Protein AF-A0A948CDM7-F1 (afdb_monomer_lite)

Structure (mmCIF, N/CA/C/O backbone):
data_AF-A0A948CDM7-F1
#
_entry.id   AF-A0A948CDM7-F1
#
loop_
_atom_site.group_PDB
_atom_site.id
_atom_site.type_symbol
_atom_site.label_atom_id
_atom_site.label_alt_id
_atom_site.label_comp_id
_atom_site.label_asym_id
_atom_site.label_entity_id
_atom_site.label_seq_id
_atom_site.pdbx_PDB_ins_code
_atom_site.Cartn_x
_atom_site.Cartn_y
_atom_site.Cartn_z
_atom_site.occupancy
_atom_site.B_iso_or_equiv
_atom_site.auth_seq_id
_atom_site.auth_comp_id
_atom_site.auth_asym_id
_atom_site.auth_atom_id
_atom_site.pdbx_PDB_model_num
ATOM 1 N N . MET A 1 1 ? 24.708 3.235 2.624 1.00 38.88 1 MET A N 1
ATOM 2 C CA . MET A 1 1 ? 23.692 4.152 3.165 1.00 38.88 1 MET A CA 1
ATOM 3 C C . MET A 1 1 ? 22.493 3.278 3.454 1.00 38.88 1 MET A C 1
ATOM 5 O O . MET A 1 1 ? 21.918 2.767 2.506 1.00 38.88 1 MET A O 1
ATOM 9 N N . SER A 1 2 ? 22.268 2.961 4.729 1.00 51.41 2 SER A N 1
ATOM 10 C CA . SER A 1 2 ? 21.140 2.151 5.187 1.00 51.41 2 SER A CA 1
ATOM 11 C C . SER A 1 2 ? 19.872 2.980 5.042 1.00 51.41 2 SER A C 1
ATOM 13 O O . SER A 1 2 ? 19.784 4.060 5.623 1.00 51.41 2 SER A O 1
ATOM 15 N N . GLU A 1 3 ? 18.946 2.519 4.216 1.00 51.66 3 GLU A N 1
ATOM 16 C CA . GLU A 1 3 ? 17.645 3.148 4.057 1.00 51.66 3 GLU A CA 1
ATOM 17 C C . GLU A 1 3 ? 16.714 2.569 5.128 1.00 51.66 3 GLU A C 1
ATOM 19 O O . GLU A 1 3 ? 16.430 1.375 5.138 1.00 51.66 3 GLU A O 1
ATOM 24 N N . SER A 1 4 ? 16.319 3.434 6.061 1.00 55.59 4 SER A N 1
ATOM 25 C CA . SER A 1 4 ? 15.044 3.380 6.775 1.00 55.59 4 SER A CA 1
ATOM 26 C C . SER A 1 4 ? 14.708 2.082 7.519 1.00 55.59 4 SER A C 1
ATOM 28 O O . SER A 1 4 ? 13.740 1.393 7.211 1.00 55.59 4 SER A O 1
ATOM 30 N N . GLU A 1 5 ? 15.419 1.833 8.620 1.00 53.69 5 GLU A N 1
ATOM 31 C CA . GLU A 1 5 ? 14.807 1.196 9.791 1.00 53.69 5 GLU A CA 1
ATOM 32 C C . GLU A 1 5 ? 13.743 2.169 10.330 1.00 53.69 5 GLU A C 1
ATOM 34 O O . GLU A 1 5 ? 14.002 2.972 11.225 1.00 53.69 5 GLU A O 1
ATOM 39 N N . GLN A 1 6 ? 12.559 2.184 9.707 1.00 59.97 6 GLN A N 1
ATOM 40 C CA . GLN A 1 6 ? 11.399 2.864 10.265 1.00 59.97 6 GLN A CA 1
ATOM 41 C C . GLN A 1 6 ? 11.035 2.141 11.555 1.00 59.97 6 GLN A C 1
ATOM 43 O O . GLN A 1 6 ? 10.454 1.060 11.561 1.00 59.97 6 GLN A O 1
ATOM 48 N N . GLU A 1 7 ? 11.471 2.767 12.637 1.00 48.19 7 GLU A N 1
ATOM 49 C CA . GLU A 1 7 ? 10.988 2.688 14.001 1.00 48.19 7 GLU A CA 1
ATOM 50 C C . GLU A 1 7 ? 9.472 2.405 14.054 1.00 48.19 7 GLU A C 1
ATOM 52 O O . GLU A 1 7 ? 8.645 3.301 14.182 1.00 48.19 7 GLU A O 1
ATOM 57 N N . HIS A 1 8 ? 9.091 1.130 13.971 1.00 53.50 8 HIS A N 1
ATOM 58 C CA . HIS A 1 8 ? 7.740 0.647 14.247 1.00 53.50 8 HIS A CA 1
ATOM 59 C C . HIS A 1 8 ? 7.568 0.544 15.772 1.00 53.50 8 HIS A C 1
ATOM 61 O O . HIS A 1 8 ? 7.300 -0.524 16.320 1.00 53.50 8 HIS A O 1
ATOM 67 N N . THR A 1 9 ? 7.8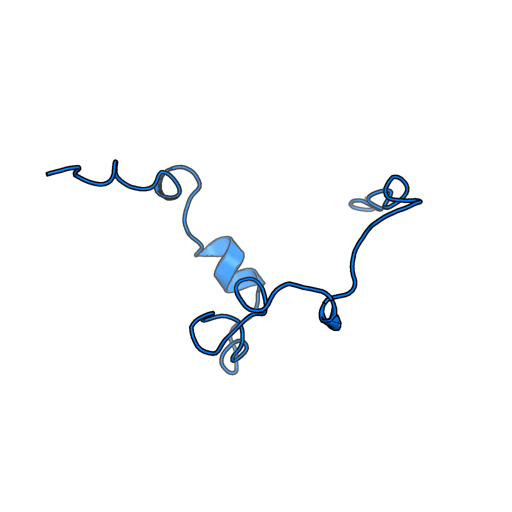20 1.643 16.487 1.00 51.19 9 THR A N 1
ATOM 68 C CA . THR A 1 9 ? 7.852 1.667 17.961 1.00 51.19 9 THR A CA 1
ATOM 69 C C . THR A 1 9 ? 6.768 2.548 18.574 1.00 51.19 9 THR A C 1
ATOM 71 O O . THR A 1 9 ? 6.891 2.942 19.728 1.00 51.19 9 THR A O 1
ATOM 74 N N . GLU A 1 10 ? 5.662 2.790 17.858 1.00 50.94 10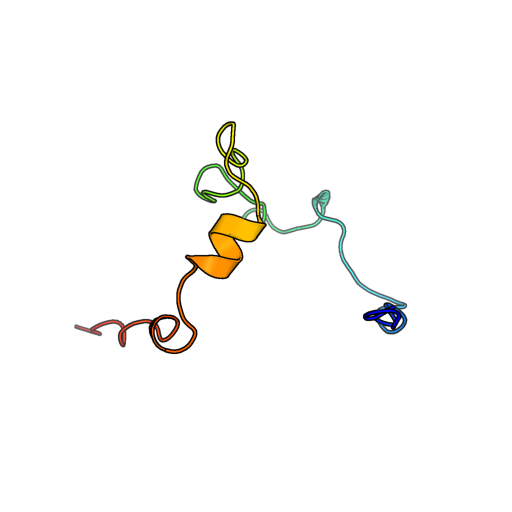 GLU A N 1
ATOM 75 C CA . GLU A 1 10 ? 4.566 3.638 18.358 1.00 50.94 10 GLU A CA 1
ATOM 76 C C . GLU A 1 10 ? 3.144 3.058 18.210 1.00 50.94 10 GLU A C 1
ATOM 78 O O . GLU A 1 10 ? 2.159 3.784 18.259 1.00 50.94 10 GLU A O 1
ATOM 83 N N . HIS A 1 11 ? 3.004 1.727 18.153 1.00 50.81 11 HIS A N 1
ATOM 84 C CA . HIS A 1 11 ? 1.718 1.055 18.413 1.00 50.81 11 HIS A CA 1
ATOM 85 C C . HIS A 1 11 ? 1.839 -0.001 19.517 1.00 50.81 11 HIS A C 1
ATOM 87 O O . HIS A 1 11 ? 1.442 -1.154 19.373 1.00 50.81 11 HIS A O 1
ATOM 93 N N . GLN A 1 12 ? 2.369 0.398 20.673 1.00 55.50 12 GLN A N 1
ATOM 94 C CA . GLN A 1 12 ? 2.232 -0.384 21.901 1.00 55.50 12 GLN A CA 1
ATOM 95 C C . GLN A 1 12 ? 0.786 -0.267 22.435 1.00 55.50 12 GLN A C 1
ATOM 97 O O . GLN A 1 12 ? 0.563 0.394 23.446 1.00 55.50 12 GLN A O 1
ATOM 102 N N . GLY A 1 13 ? -0.223 -0.853 21.765 1.00 60.09 13 GLY A N 1
ATOM 103 C CA . GLY A 1 13 ? -1.528 -1.015 22.429 1.00 60.09 13 GLY A CA 1
ATOM 104 C C . GLY A 1 13 ? -2.806 -1.356 21.656 1.00 60.09 13 GLY A C 1
ATOM 105 O O . GLY A 1 13 ? -3.723 -1.838 22.310 1.00 60.09 13 GLY A O 1
ATOM 106 N N . SER A 1 14 ? -2.957 -1.140 20.347 1.00 63.69 14 SER A N 1
ATOM 107 C CA . SER A 1 14 ? -4.187 -1.563 19.628 1.00 63.69 14 SER A CA 1
ATOM 108 C C . SER A 1 14 ? -4.016 -1.476 18.113 1.00 63.69 14 SER A C 1
ATOM 110 O O . SER A 1 14 ? -4.569 -0.594 17.465 1.00 63.69 14 SER A O 1
ATOM 112 N N . GLY A 1 15 ? -3.215 -2.373 17.547 1.00 73.94 15 GLY A N 1
ATOM 113 C CA . GLY A 1 15 ? -3.512 -2.879 16.207 1.00 73.94 15 GLY A CA 1
ATOM 114 C C . GLY A 1 15 ? -4.457 -4.065 16.376 1.00 73.94 15 GLY A C 1
ATOM 115 O O . GLY A 1 15 ? -4.301 -4.812 17.343 1.00 73.94 15 GLY A O 1
ATOM 116 N N . ILE A 1 16 ? -5.455 -4.195 15.507 1.00 84.50 16 ILE A N 1
ATOM 117 C CA . ILE A 1 16 ? -6.255 -5.420 15.410 1.00 84.50 16 ILE A CA 1
ATOM 118 C C . ILE A 1 16 ? -5.604 -6.334 14.375 1.00 84.50 16 ILE A C 1
ATOM 120 O O . ILE A 1 16 ? -5.040 -5.835 13.401 1.00 84.50 16 ILE A O 1
ATOM 124 N N . ASP A 1 17 ? -5.644 -7.643 14.606 1.00 86.06 17 ASP A N 1
ATOM 125 C CA . ASP A 1 17 ? -5.177 -8.613 13.614 1.00 86.06 17 ASP A CA 1
ATOM 126 C C . ASP A 1 17 ? -6.095 -8.593 12.377 1.00 86.06 17 ASP A C 1
ATOM 128 O O . ASP A 1 17 ? -7.260 -8.200 12.474 1.00 86.06 17 ASP A O 1
ATOM 132 N N . ASP A 1 18 ? -5.605 -9.055 11.223 1.00 82.00 18 ASP A N 1
ATOM 133 C CA . ASP A 1 18 ? -6.403 -9.105 9.986 1.00 82.00 18 ASP A CA 1
ATOM 134 C C . ASP A 1 18 ? -7.696 -9.927 10.165 1.00 82.00 18 ASP A C 1
ATOM 136 O O . ASP A 1 18 ? -8.752 -9.559 9.656 1.00 82.00 18 ASP A O 1
ATOM 140 N N . ASP A 1 19 ? -7.647 -10.982 10.985 1.00 85.00 19 ASP A N 1
ATOM 141 C CA . ASP A 1 19 ? -8.802 -11.819 11.349 1.00 85.00 19 ASP A CA 1
ATOM 142 C C . ASP A 1 19 ? -9.844 -11.092 12.224 1.00 85.00 19 ASP A C 1
ATOM 144 O O . ASP A 1 19 ? -10.935 -11.607 12.478 1.00 85.00 19 ASP A O 1
ATOM 148 N N . GLN A 1 20 ? -9.492 -9.919 12.751 1.00 90.69 20 GLN A N 1
ATOM 149 C CA . GLN A 1 20 ? -10.349 -9.069 13.575 1.00 90.69 20 GLN A CA 1
ATOM 150 C C . GLN A 1 20 ? -10.868 -7.845 12.810 1.00 90.69 20 GLN A C 1
ATOM 152 O O . GLN A 1 20 ? -11.609 -7.044 13.393 1.00 90.69 20 GLN A O 1
ATOM 157 N N . LEU A 1 21 ? -10.487 -7.682 11.538 1.00 86.50 21 LEU A N 1
ATOM 158 C CA . LEU A 1 21 ? -11.050 -6.653 10.672 1.00 86.50 21 LEU A CA 1
ATOM 159 C C . LEU A 1 21 ? -12.555 -6.893 10.480 1.00 86.50 21 LEU A C 1
ATOM 161 O O . LEU A 1 21 ? -13.003 -8.039 10.408 1.00 86.50 21 LEU A O 1
ATOM 165 N N . PRO A 1 22 ? -13.363 -5.824 10.408 1.00 88.50 22 PRO A N 1
ATOM 166 C CA . PRO A 1 22 ? -14.765 -5.957 10.046 1.00 88.50 22 PRO A CA 1
ATOM 167 C C . PRO A 1 22 ? -14.902 -6.443 8.594 1.00 88.50 22 PRO A C 1
ATOM 169 O O . PRO A 1 22 ? -14.032 -6.189 7.761 1.00 88.50 22 PRO A O 1
ATOM 172 N N . ASP A 1 23 ? -16.006 -7.135 8.296 1.00 84.38 23 ASP A N 1
ATOM 173 C CA . ASP A 1 23 ? -16.222 -7.832 7.017 1.00 84.38 23 ASP A CA 1
ATOM 174 C C . ASP A 1 23 ? -16.117 -6.918 5.779 1.00 84.38 23 ASP A C 1
ATOM 176 O O . ASP A 1 23 ? -15.824 -7.388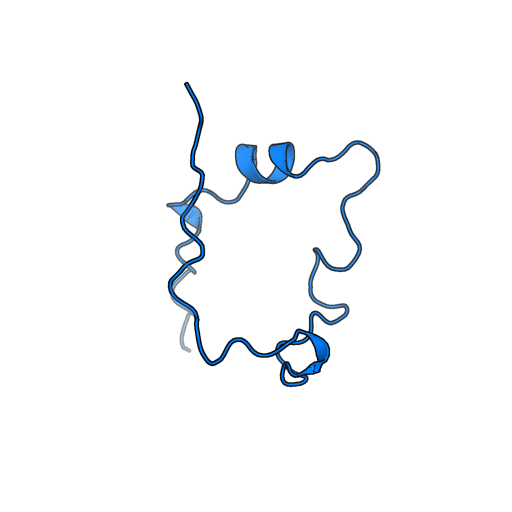 4.684 1.00 84.38 23 ASP A O 1
ATOM 180 N N . ASP A 1 24 ? -16.361 -5.616 5.939 1.00 84.06 24 ASP A N 1
ATOM 181 C CA . ASP A 1 24 ? -16.261 -4.601 4.887 1.00 84.06 24 ASP A CA 1
ATOM 182 C C . ASP A 1 24 ? -14.821 -4.162 4.583 1.00 84.06 24 ASP A C 1
ATOM 184 O O . ASP A 1 24 ? -14.561 -3.614 3.512 1.00 84.06 24 ASP A O 1
ATOM 188 N N . LEU A 1 25 ? -13.890 -4.392 5.512 1.00 81.81 25 LEU A N 1
ATOM 189 C CA . LEU A 1 25 ? -12.468 -4.071 5.372 1.00 81.81 25 LEU A CA 1
ATOM 190 C C . LEU A 1 25 ? -11.596 -5.306 5.143 1.00 81.81 25 LEU A C 1
ATOM 192 O O . LEU A 1 25 ? -10.425 -5.164 4.784 1.00 81.81 25 LEU A O 1
ATOM 196 N N . VAL A 1 26 ? -12.146 -6.509 5.315 1.00 86.00 26 VAL A N 1
ATOM 197 C CA . VAL A 1 26 ? -11.495 -7.730 4.840 1.00 86.00 26 VAL A CA 1
ATOM 198 C C . VAL A 1 26 ? -11.392 -7.641 3.321 1.00 86.00 26 VAL A C 1
ATOM 200 O O . VAL A 1 26 ? -12.375 -7.374 2.631 1.00 86.00 26 VAL A O 1
ATOM 203 N N . ALA A 1 27 ? -10.188 -7.851 2.788 1.00 79.75 27 ALA A N 1
ATOM 204 C CA . ALA A 1 27 ? -9.959 -7.862 1.351 1.00 79.75 27 ALA A CA 1
ATOM 205 C C . ALA A 1 27 ? -10.791 -8.981 0.697 1.00 79.75 27 ALA A C 1
ATOM 207 O O . ALA A 1 27 ? -10.406 -10.148 0.709 1.00 79.75 27 ALA A O 1
ATOM 208 N N . GLY A 1 28 ? -11.957 -8.615 0.165 1.00 76.50 28 GLY A N 1
ATOM 209 C CA . GLY A 1 28 ? -12.815 -9.507 -0.605 1.00 76.50 28 GLY A CA 1
ATOM 210 C C . GLY A 1 28 ? -12.324 -9.687 -2.042 1.00 76.50 28 GLY A C 1
ATOM 211 O O . GLY A 1 28 ? -11.334 -9.084 -2.459 1.00 76.50 28 GLY A O 1
ATOM 212 N N . ASP A 1 29 ? -13.067 -10.471 -2.827 1.00 77.25 29 ASP A N 1
ATOM 213 C CA . ASP A 1 29 ? -12.785 -10.718 -4.252 1.00 77.25 29 ASP A CA 1
ATOM 214 C C . ASP A 1 29 ? -12.778 -9.438 -5.117 1.00 77.25 29 ASP A C 1
ATOM 216 O O . ASP A 1 29 ? -12.221 -9.433 -6.213 1.00 77.25 29 ASP A O 1
ATOM 220 N N . ASP A 1 30 ? -13.360 -8.342 -4.619 1.00 81.00 30 ASP A N 1
ATOM 221 C CA . ASP A 1 30 ? -13.361 -7.031 -5.277 1.00 81.00 30 ASP A CA 1
ATOM 222 C C . ASP A 1 30 ? -12.051 -6.245 -5.081 1.00 81.00 30 ASP A C 1
ATOM 224 O O . ASP A 1 30 ? -11.843 -5.223 -5.740 1.00 81.00 30 ASP A O 1
ATOM 228 N N . ASN A 1 31 ? -11.147 -6.692 -4.198 1.00 84.12 31 ASN A N 1
ATOM 229 C CA . ASN A 1 31 ? -9.814 -6.105 -4.091 1.00 84.12 31 ASN A CA 1
ATOM 230 C C . ASN A 1 31 ? -8.913 -6.694 -5.195 1.00 84.12 31 ASN A C 1
ATOM 232 O O . ASN A 1 31 ? -8.513 -7.858 -5.103 1.00 84.12 31 ASN A O 1
ATOM 236 N N . PRO A 1 32 ? -8.520 -5.910 -6.217 1.00 81.25 32 PRO A N 1
ATOM 237 C CA . PRO A 1 32 ? -7.767 -6.422 -7.362 1.00 81.25 32 PRO A CA 1
ATOM 238 C C . PRO A 1 32 ? -6.392 -6.988 -6.985 1.00 81.25 32 PRO A C 1
ATOM 240 O O . PRO A 1 32 ? -5.843 -7.790 -7.738 1.00 81.25 32 PRO A O 1
ATOM 243 N N . LEU A 1 33 ? -5.845 -6.601 -5.828 1.00 82.06 33 LEU A N 1
ATOM 244 C CA . LEU A 1 33 ? -4.567 -7.103 -5.322 1.00 82.06 33 LEU A CA 1
ATOM 245 C C . LEU A 1 33 ? -4.707 -8.409 -4.523 1.00 82.06 33 LEU A C 1
ATOM 247 O O . LEU A 1 33 ? -3.698 -9.061 -4.264 1.00 82.06 33 LEU A O 1
ATOM 251 N N . ALA A 1 34 ? -5.924 -8.836 -4.166 1.00 84.88 34 ALA A N 1
ATOM 252 C CA . ALA A 1 34 ? -6.147 -10.074 -3.411 1.00 84.88 34 ALA A CA 1
ATOM 253 C C . ALA A 1 34 ? -5.772 -11.334 -4.212 1.00 84.88 34 ALA A C 1
ATOM 255 O O . ALA A 1 34 ? -5.304 -12.315 -3.638 1.00 84.88 34 ALA A O 1
ATOM 256 N N . LYS A 1 35 ? -5.910 -11.295 -5.546 1.00 84.75 35 LYS A N 1
ATOM 257 C CA . LYS A 1 35 ? -5.485 -12.383 -6.447 1.00 84.75 35 LYS A CA 1
ATOM 258 C C . LYS A 1 35 ? -3.960 -12.506 -6.608 1.00 84.75 35 LYS A C 1
ATOM 260 O O . LYS A 1 35 ? -3.498 -13.499 -7.165 1.00 84.75 35 LYS A O 1
ATOM 265 N N . GLY A 1 36 ? -3.189 -11.530 -6.125 1.00 84.81 36 GLY A N 1
ATOM 266 C CA . GLY A 1 36 ? -1.753 -11.426 -6.379 1.00 84.81 36 GLY A CA 1
ATOM 267 C C . GLY A 1 36 ? -1.420 -10.837 -7.755 1.00 84.81 36 GLY A C 1
ATOM 268 O O . GLY A 1 36 ? -2.306 -10.539 -8.559 1.00 84.81 36 GLY A O 1
ATOM 269 N N . LEU A 1 37 ? -0.124 -10.628 -7.991 1.00 87.38 37 LEU A N 1
ATOM 270 C CA . LEU A 1 37 ? 0.401 -10.137 -9.268 1.00 87.38 37 LEU A CA 1
ATOM 271 C C . LEU A 1 37 ? 0.510 -11.282 -10.278 1.00 87.38 37 LEU A C 1
ATOM 273 O O . LEU A 1 37 ? 0.713 -12.433 -9.879 1.00 87.38 37 LEU A O 1
ATOM 277 N N . ASP A 1 38 ? 0.381 -10.972 -11.568 1.00 87.38 38 ASP A N 1
ATOM 278 C CA . ASP A 1 38 ? 0.580 -11.960 -12.624 1.00 87.38 38 ASP A CA 1
ATOM 279 C C . ASP A 1 38 ? 2.075 -12.340 -12.752 1.00 87.38 38 ASP A C 1
ATOM 281 O O . ASP A 1 38 ? 2.982 -11.620 -12.321 1.00 87.38 38 ASP A O 1
ATOM 285 N N . ASP A 1 39 ? 2.353 -13.514 -13.327 1.00 87.62 39 ASP A N 1
ATOM 286 C CA . ASP A 1 39 ? 3.721 -14.024 -13.453 1.00 87.62 39 ASP A CA 1
ATOM 287 C C . ASP A 1 39 ? 4.599 -13.077 -14.291 1.00 87.62 39 ASP A C 1
ATOM 289 O O . ASP A 1 39 ? 4.360 -12.858 -15.480 1.00 87.62 39 ASP A O 1
ATOM 293 N N . GLY A 1 40 ? 5.674 -12.575 -13.680 1.00 87.00 40 GLY A N 1
ATOM 294 C CA . GLY A 1 40 ? 6.602 -11.634 -14.312 1.00 87.00 40 GLY A CA 1
ATOM 295 C C . GLY A 1 40 ? 6.306 -10.164 -14.021 1.00 87.00 40 GLY A C 1
ATOM 296 O O . GLY A 1 40 ? 7.130 -9.329 -14.385 1.00 87.00 40 GLY A O 1
ATOM 297 N N . GLU A 1 41 ? 5.207 -9.860 -13.328 1.00 84.69 41 GLU A N 1
ATOM 298 C CA . GLU A 1 41 ? 4.940 -8.544 -12.750 1.00 84.69 41 GLU A CA 1
ATOM 299 C C . GLU A 1 41 ? 5.460 -8.479 -11.309 1.00 84.69 41 GLU A C 1
ATOM 301 O O . GLU A 1 41 ? 5.406 -9.447 -10.542 1.00 84.69 41 GLU A O 1
ATOM 306 N N . SER A 1 42 ? 5.988 -7.324 -10.924 1.00 88.50 42 SER A N 1
ATOM 307 C CA . SER A 1 42 ? 6.502 -7.059 -9.588 1.00 88.50 42 SER A CA 1
ATOM 308 C C . SER A 1 42 ? 5.831 -5.839 -8.970 1.00 88.50 42 SER A C 1
ATOM 310 O O . SER A 1 42 ? 5.262 -4.985 -9.649 1.00 88.50 42 SER A O 1
ATOM 312 N N . ALA A 1 43 ? 5.938 -5.716 -7.647 1.00 86.62 43 ALA A N 1
ATOM 313 C CA . ALA A 1 43 ? 5.468 -4.516 -6.962 1.00 86.62 43 ALA A CA 1
ATOM 314 C C . ALA A 1 43 ? 6.188 -3.246 -7.456 1.00 86.62 43 ALA A C 1
ATOM 316 O O . ALA A 1 43 ? 5.610 -2.169 -7.394 1.00 86.62 43 ALA A O 1
ATOM 317 N N . GLY A 1 44 ? 7.425 -3.367 -7.957 1.00 88.62 44 GLY A N 1
ATOM 318 C CA . GLY A 1 44 ? 8.167 -2.242 -8.528 1.00 88.62 44 GLY A CA 1
ATOM 319 C C . GLY A 1 44 ? 7.471 -1.658 -9.754 1.00 88.62 44 GLY A C 1
ATOM 320 O O . GLY A 1 44 ? 7.309 -0.445 -9.833 1.00 88.62 44 GLY A O 1
ATOM 321 N N . ASP A 1 45 ? 6.957 -2.516 -10.635 1.00 85.81 45 ASP A N 1
ATOM 322 C CA . ASP A 1 45 ? 6.260 -2.091 -11.853 1.00 85.81 45 ASP A CA 1
ATOM 323 C C . ASP A 1 45 ? 5.003 -1.273 -11.510 1.00 85.81 45 ASP A C 1
ATOM 325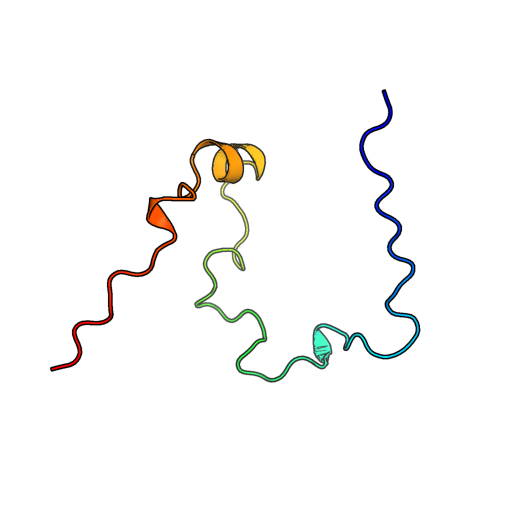 O O . ASP A 1 45 ? 4.764 -0.213 -12.084 1.00 85.81 45 ASP A O 1
ATOM 329 N N . LEU A 1 46 ? 4.258 -1.690 -10.479 1.00 84.31 46 LEU A N 1
ATOM 330 C CA . LEU A 1 46 ? 3.091 -0.951 -9.982 1.00 84.31 46 LEU A CA 1
ATOM 331 C C . LEU A 1 46 ? 3.437 0.377 -9.305 1.00 84.31 46 LEU A C 1
ATOM 333 O O . LEU A 1 46 ? 2.599 1.271 -9.260 1.00 84.31 46 LEU A O 1
ATOM 337 N N . LEU A 1 47 ? 4.625 0.501 -8.719 1.00 86.50 47 LEU A N 1
ATOM 338 C CA . LEU A 1 47 ? 5.059 1.738 -8.071 1.00 86.50 47 LEU A CA 1
ATOM 339 C C . LEU A 1 47 ? 5.615 2.740 -9.088 1.00 86.50 47 LEU A C 1
ATOM 341 O O . LEU A 1 47 ? 5.473 3.945 -8.890 1.00 86.50 47 LEU A O 1
ATOM 345 N N . GLU A 1 48 ? 6.228 2.252 -10.166 1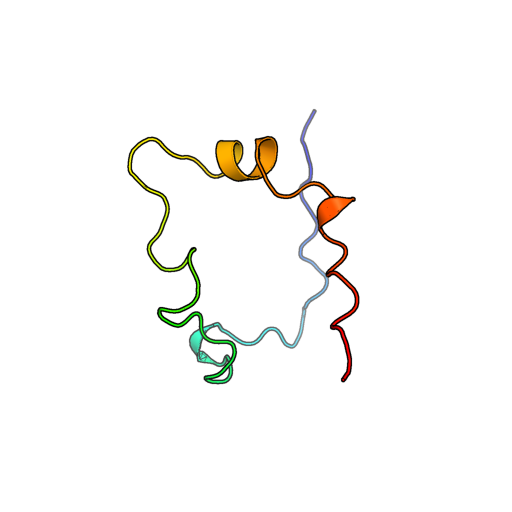.00 87.81 48 GLU A N 1
ATOM 346 C CA . GLU A 1 48 ? 6.794 3.073 -11.239 1.00 87.81 48 GLU A CA 1
ATOM 347 C C . GLU A 1 48 ? 5.737 3.520 -12.260 1.00 87.81 48 GLU A C 1
ATOM 349 O O . GLU A 1 48 ? 5.724 4.688 -12.649 1.00 87.81 48 GLU A O 1
ATOM 354 N N . GLU A 1 49 ? 4.834 2.622 -12.665 1.00 83.94 49 GLU A N 1
ATOM 355 C CA . GLU A 1 49 ? 3.730 2.896 -13.606 1.00 83.94 49 GLU A CA 1
ATOM 356 C C . GLU A 1 49 ? 2.398 3.185 -12.885 1.00 83.94 49 GLU A C 1
ATOM 358 O O . GLU A 1 49 ? 1.347 3.370 -13.500 1.00 83.94 49 GLU A O 1
ATOM 363 N N . GLY A 1 50 ? 2.434 3.238 -11.555 1.00 81.50 50 GLY A N 1
ATOM 364 C CA . GLY A 1 50 ? 1.271 3.481 -10.717 1.00 81.50 50 GLY A CA 1
ATOM 365 C C . GLY A 1 50 ? 0.616 4.841 -10.929 1.00 81.50 50 GLY A C 1
ATOM 366 O O . GLY A 1 50 ? 1.158 5.765 -11.537 1.00 81.50 50 GLY A O 1
ATOM 367 N N . LYS A 1 51 ? -0.580 4.973 -10.349 1.00 83.69 51 LYS A N 1
ATOM 368 C CA . LYS A 1 51 ? -1.355 6.212 -10.380 1.00 83.69 51 LYS A CA 1
ATOM 369 C C . LYS A 1 51 ? -0.529 7.366 -9.811 1.00 83.69 51 LYS A C 1
ATOM 371 O O . LYS A 1 51 ? -0.099 7.322 -8.655 1.00 83.69 51 LYS A O 1
ATOM 376 N N . SER A 1 52 ? -0.323 8.405 -10.618 1.00 83.56 52 SER A N 1
ATOM 377 C CA . SER A 1 52 ? 0.476 9.553 -10.197 1.00 83.56 52 SER A CA 1
ATOM 378 C C . SER A 1 52 ? -0.235 10.322 -9.087 1.00 83.56 52 SER A C 1
ATOM 380 O O . SER A 1 52 ? -1.462 10.364 -9.022 1.00 83.56 52 SER A O 1
ATOM 382 N N . ALA A 1 53 ? 0.528 11.007 -8.234 1.00 78.56 53 ALA A N 1
ATOM 383 C CA . ALA A 1 53 ? -0.038 11.799 -7.139 1.00 78.56 53 ALA A CA 1
ATOM 384 C C . ALA A 1 53 ? -1.073 12.846 -7.607 1.00 78.56 53 ALA A C 1
ATOM 386 O O . ALA A 1 53 ? -2.042 13.109 -6.898 1.00 78.56 53 ALA A O 1
ATOM 387 N N . ASP A 1 54 ? -0.882 13.410 -8.804 1.00 78.25 54 ASP A N 1
ATOM 388 C CA . ASP A 1 54 ? -1.811 14.359 -9.433 1.00 78.25 54 ASP A CA 1
ATOM 389 C C . ASP A 1 54 ? -3.142 13.692 -9.836 1.00 78.25 54 ASP A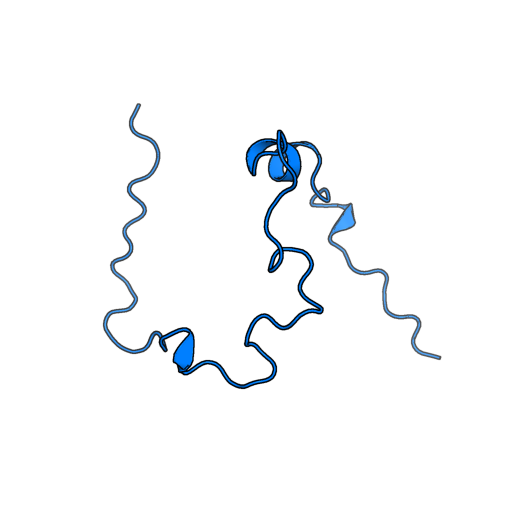 C 1
ATOM 391 O O . ASP A 1 54 ? -4.216 14.265 -9.670 1.00 78.25 54 ASP A O 1
ATOM 395 N N . GLU A 1 55 ? -3.087 12.431 -10.268 1.00 78.44 55 GLU A N 1
ATOM 396 C CA . GLU A 1 55 ? -4.250 11.651 -10.698 1.00 78.44 55 GLU A CA 1
ATOM 397 C C . GLU A 1 55 ? -5.042 11.082 -9.515 1.00 78.44 55 GLU A C 1
ATOM 399 O O . GLU A 1 55 ? -6.221 10.751 -9.654 1.00 78.44 55 GLU A O 1
ATOM 404 N N . SER A 1 56 ? -4.413 10.942 -8.343 1.00 73.25 56 SER A N 1
ATOM 405 C CA . SER A 1 56 ? -5.027 10.429 -7.106 1.00 73.25 56 SER A CA 1
ATOM 406 C C . SER A 1 56 ? -6.115 11.337 -6.530 1.00 73.25 56 SER A C 1
ATOM 408 O O . SER A 1 56 ? -6.805 10.938 -5.593 1.00 73.25 56 SER A O 1
ATOM 410 N N . GLN A 1 57 ? -6.296 12.541 -7.075 1.00 75.56 57 GLN A N 1
ATOM 411 C CA . GLN A 1 57 ? -7.491 13.336 -6.824 1.00 75.56 57 GLN A CA 1
ATOM 412 C C . GLN A 1 57 ? -8.683 12.630 -7.483 1.00 75.56 57 GLN A C 1
ATOM 414 O O . GLN A 1 57 ? -8.820 12.631 -8.706 1.00 75.56 57 GLN A O 1
ATOM 419 N N . ASP A 1 58 ? -9.537 12.000 -6.675 1.00 69.38 58 ASP A N 1
ATOM 420 C CA . ASP A 1 58 ? -10.834 11.512 -7.144 1.00 69.38 58 ASP A CA 1
ATOM 421 C C . ASP A 1 58 ? -11.554 12.673 -7.856 1.00 69.38 58 ASP A C 1
ATOM 423 O O . ASP A 1 58 ? -11.592 13.782 -7.298 1.00 69.38 58 ASP A O 1
ATOM 427 N N . PRO A 1 59 ? -12.081 12.497 -9.087 1.00 62.88 59 PRO A N 1
ATOM 428 C CA . PRO A 1 59 ? -12.906 13.535 -9.687 1.00 62.88 59 PRO A CA 1
ATOM 429 C C . PRO A 1 59 ? -14.015 13.865 -8.685 1.00 62.88 59 PRO A C 1
ATOM 431 O O . PRO A 1 59 ? -14.545 12.938 -8.068 1.00 62.88 59 PRO A O 1
ATOM 434 N N . PRO A 1 60 ? -14.369 15.150 -8.472 1.00 57.84 60 PRO A N 1
ATOM 435 C CA . PRO A 1 60 ? -15.459 15.476 -7.568 1.00 57.84 60 PRO A CA 1
ATOM 436 C C . PRO A 1 60 ? -16.660 14.668 -8.038 1.00 57.84 60 PRO A C 1
ATOM 438 O O . PRO A 1 60 ? -17.133 14.885 -9.156 1.00 57.84 60 PRO A O 1
ATOM 441 N N . SER A 1 61 ? -17.065 13.689 -7.221 1.00 58.59 61 SER A N 1
ATOM 442 C CA . SER A 1 61 ? -18.247 12.874 -7.456 1.00 58.59 61 SER A CA 1
ATOM 443 C C . SER A 1 61 ? -19.335 13.843 -7.877 1.00 58.59 61 SER A C 1
ATOM 445 O O . SER A 1 61 ? -19.668 14.762 -7.121 1.00 58.59 61 SER A O 1
ATOM 447 N N . ALA A 1 62 ? -19.747 13.747 -9.143 1.00 61.00 62 ALA A N 1
ATOM 448 C CA . ALA A 1 62 ? -20.759 14.611 -9.707 1.00 61.00 62 ALA A CA 1
ATOM 449 C C . ALA A 1 62 ? -22.044 14.303 -8.940 1.00 61.00 62 ALA A C 1
ATOM 451 O O . ALA A 1 62 ? -22.759 13.357 -9.258 1.00 61.00 62 ALA A O 1
ATOM 452 N N . ALA A 1 63 ? -22.263 15.059 -7.866 1.00 55.03 63 ALA A N 1
ATOM 453 C CA . ALA A 1 63 ? -23.500 15.075 -7.125 1.00 55.03 63 ALA A CA 1
ATOM 454 C C . ALA A 1 63 ? -24.562 15.658 -8.063 1.00 55.03 63 ALA A C 1
ATOM 456 O O . ALA A 1 63 ? -24.533 16.851 -8.376 1.00 55.03 63 ALA A O 1
ATOM 457 N N . GLU A 1 64 ? -25.415 14.766 -8.565 1.00 49.03 64 GLU A N 1
ATOM 458 C CA . GLU A 1 64 ? -26.701 15.075 -9.194 1.00 49.03 64 GLU A CA 1
ATOM 459 C C . GLU A 1 64 ? -27.651 15.758 -8.195 1.00 49.03 64 GLU A C 1
ATOM 461 O O . GLU A 1 64 ? -27.653 15.362 -7.003 1.00 49.03 64 GLU A O 1
#

Sequence (64 aa):
MSESEQEHTEHQGSGIDDDQLPDDLVAGDDNPLAKGLDDGESAGDLLEEGKSADESQDPPSAAE

Radius of gyration: 17.34 Å; chains: 1; bounding box: 50×30×37 Å

Secondary structure (DSSP, 8-state):
---------S-SS-PPPGGGS-TTTS--TT-TTTT-PPTT--HHHHHHSSPPTTTTS-------

pLDDT: mean 74.18, std 14.18, range [38.88, 90.69]

Foldseek 3Di:
DDPDPPCPPPPPPDDDDLVPDPPVPNDDPPNPCVVPDDPPDDVVCCVVVPQDPVRPPDDPPPDD